Protein AF-A0A3M6TKM3-F1 (afdb_monomer_lite)

pLDDT: mean 79.67, std 8.28, range [56.16, 90.06]

Organism: Pocillopora damicornis (NCBI:txid46731)

Sequence (73 aa):
ITDETLDHLQICCASTEKLDMSWLGPYDAVTRHGISRFLRKCGSNLVCLRLSCCQFVDGEVIKTISKFCPNLE

Radius of gyration: 10.95 Å; chains: 1; bounding box: 27×23×25 Å

InterPro domains:
  IPR032675 Leucine-rich repeat domain superfamily [G3DSA:3.80.10.10] (1-73)

Structure (mmCIF, N/CA/C/O backbone):
data_AF-A0A3M6TKM3-F1
#
_entry.id   AF-A0A3M6TKM3-F1
#
loop_
_atom_site.group_PDB
_atom_site.id
_atom_site.type_symbol
_atom_site.label_atom_id
_atom_site.label_alt_id
_atom_site.label_comp_id
_atom_site.label_asym_id
_atom_site.label_entity_id
_atom_site.label_seq_id
_atom_site.pdbx_PDB_ins_code
_atom_site.Cartn_x
_atom_site.Cartn_y
_atom_site.Cartn_z
_atom_site.occupancy
_atom_site.B_iso_or_equiv
_atom_site.auth_seq_id
_atom_site.auth_comp_id
_atom_site.auth_asym_id
_atom_site.auth_atom_id
_atom_site.pdbx_PDB_model_num
ATOM 1 N N . ILE A 1 1 ? 5.491 8.455 -7.043 1.00 70.88 1 ILE A N 1
ATOM 2 C CA . ILE A 1 1 ? 5.530 7.886 -5.674 1.00 70.88 1 ILE A CA 1
ATOM 3 C C . ILE A 1 1 ? 6.348 6.614 -5.759 1.00 70.88 1 ILE A C 1
ATOM 5 O O . ILE A 1 1 ? 6.090 5.832 -6.665 1.00 70.88 1 ILE A O 1
ATOM 9 N N . THR A 1 2 ? 7.359 6.487 -4.906 1.00 79.31 2 THR A N 1
ATOM 10 C CA . THR A 1 2 ? 8.250 5.328 -4.776 1.00 79.31 2 THR A CA 1
ATOM 11 C C . THR A 1 2 ? 8.055 4.653 -3.415 1.00 79.31 2 THR A C 1
ATOM 13 O O . THR A 1 2 ? 7.433 5.238 -2.524 1.00 79.31 2 THR A O 1
ATOM 16 N N . ASP A 1 3 ? 8.625 3.462 -3.220 1.00 82.50 3 ASP A N 1
ATOM 17 C CA . ASP A 1 3 ? 8.655 2.784 -1.909 1.00 82.50 3 ASP A CA 1
ATOM 18 C C . ASP A 1 3 ? 9.241 3.667 -0.793 1.00 82.50 3 ASP A C 1
ATOM 20 O O . ASP A 1 3 ? 8.733 3.686 0.325 1.00 82.50 3 ASP A O 1
ATOM 24 N N . GLU A 1 4 ? 10.256 4.473 -1.104 1.00 83.44 4 GLU A N 1
ATOM 25 C CA . GLU A 1 4 ? 10.842 5.423 -0.155 1.00 83.44 4 GLU A CA 1
ATOM 26 C C . GLU A 1 4 ? 9.853 6.537 0.219 1.00 83.44 4 GLU A C 1
ATOM 28 O O . GLU A 1 4 ? 9.720 6.906 1.385 1.00 83.44 4 GLU A O 1
ATOM 33 N N . THR A 1 5 ? 9.065 7.025 -0.748 1.00 81.69 5 THR A N 1
ATOM 34 C CA . THR A 1 5 ? 8.014 8.005 -0.438 1.00 81.69 5 THR A CA 1
ATOM 35 C C . THR A 1 5 ? 6.917 7.384 0.426 1.00 81.69 5 THR A C 1
ATOM 37 O O . THR A 1 5 ? 6.426 8.052 1.331 1.00 81.69 5 THR A O 1
ATOM 40 N N . LEU A 1 6 ? 6.558 6.113 0.204 1.00 81.81 6 LEU A N 1
ATOM 41 C CA . LEU A 1 6 ? 5.629 5.385 1.079 1.00 81.81 6 LEU A CA 1
ATOM 42 C C . LEU A 1 6 ? 6.176 5.249 2.496 1.00 81.81 6 LEU A C 1
ATOM 44 O O . LEU A 1 6 ? 5.423 5.374 3.461 1.00 81.81 6 LEU A O 1
ATOM 48 N N . ASP A 1 7 ? 7.484 5.060 2.628 1.00 83.12 7 ASP A N 1
ATOM 49 C CA . ASP A 1 7 ? 8.128 4.952 3.925 1.00 83.12 7 ASP A CA 1
ATOM 50 C C . ASP A 1 7 ? 8.099 6.247 4.732 1.00 83.12 7 ASP A C 1
ATOM 52 O O . ASP A 1 7 ? 7.974 6.197 5.957 1.00 83.12 7 ASP A O 1
ATOM 56 N N . HIS A 1 8 ? 8.164 7.394 4.063 1.00 82.69 8 HIS A N 1
ATOM 57 C CA . HIS A 1 8 ? 7.953 8.689 4.701 1.00 82.69 8 HIS A CA 1
ATOM 58 C C . HIS A 1 8 ? 6.469 8.952 4.974 1.00 82.69 8 HIS A C 1
ATOM 60 O O . HIS A 1 8 ? 6.109 9.415 6.058 1.00 82.69 8 HIS A O 1
ATOM 66 N N . LEU A 1 9 ? 5.592 8.603 4.028 1.00 77.50 9 LEU A N 1
ATOM 67 C CA . LEU A 1 9 ? 4.150 8.778 4.182 1.00 77.50 9 LEU A CA 1
ATOM 68 C C . LEU A 1 9 ? 3.601 7.934 5.328 1.00 77.50 9 LEU A C 1
ATOM 70 O O . LEU A 1 9 ? 2.779 8.439 6.072 1.00 77.50 9 LEU A O 1
ATOM 74 N N . GLN A 1 10 ? 4.079 6.709 5.565 1.00 78.50 10 GLN A N 1
ATOM 75 C CA . GLN A 1 10 ? 3.565 5.875 6.663 1.00 78.50 10 GLN A CA 1
ATOM 76 C C . GLN A 1 10 ? 3.788 6.496 8.058 1.00 78.50 10 GLN A C 1
ATOM 78 O O . GLN A 1 10 ? 3.098 6.140 9.009 1.00 78.50 10 GLN A O 1
ATOM 83 N N . ILE A 1 11 ? 4.766 7.401 8.193 1.00 77.44 11 ILE A N 1
ATOM 84 C CA . ILE A 1 11 ? 5.070 8.105 9.447 1.00 77.44 11 ILE A CA 1
ATOM 85 C C . ILE A 1 11 ? 4.105 9.283 9.635 1.00 77.44 11 ILE A C 1
ATOM 87 O O . ILE A 1 11 ? 3.627 9.520 10.741 1.00 77.44 11 ILE A O 1
ATOM 91 N N . CYS A 1 12 ? 3.790 9.997 8.553 1.00 72.12 12 CYS A N 1
ATOM 92 C CA . CYS A 1 12 ? 2.943 11.192 8.584 1.00 72.12 12 CYS A CA 1
ATOM 93 C C . CYS A 1 12 ? 1.442 10.878 8.436 1.00 72.12 12 CYS A C 1
ATOM 95 O O . CYS A 1 12 ? 0.598 11.578 8.986 1.00 72.12 12 CYS A O 1
ATOM 97 N N . CYS A 1 13 ? 1.105 9.819 7.704 1.00 66.12 13 CYS A N 1
ATOM 98 C CA . CYS A 1 13 ? -0.247 9.396 7.334 1.00 66.12 13 CYS A CA 1
ATOM 99 C C . CYS A 1 13 ? -0.823 8.351 8.298 1.00 66.12 13 CYS A C 1
ATOM 101 O O . CYS A 1 13 ? -1.695 7.569 7.922 1.00 66.12 13 CYS A O 1
ATOM 103 N N . ALA A 1 14 ? -0.356 8.323 9.551 1.00 65.38 14 ALA A N 1
ATOM 104 C CA . ALA A 1 14 ? -0.866 7.403 10.568 1.00 65.38 14 ALA A CA 1
ATOM 105 C C . ALA A 1 14 ? -2.383 7.555 10.796 1.00 65.38 14 ALA A C 1
ATOM 107 O O . ALA A 1 14 ? -3.029 6.596 11.198 1.00 65.38 14 ALA A O 1
ATOM 108 N N . SER A 1 15 ? -2.958 8.721 10.490 1.00 67.50 15 SER A N 1
ATOM 109 C CA . SER A 1 15 ? -4.384 9.038 10.674 1.00 67.50 15 SER A CA 1
ATOM 110 C C . SER A 1 15 ? -5.166 9.150 9.360 1.00 67.50 15 SER A C 1
ATOM 112 O O . SER A 1 15 ? -6.266 9.693 9.343 1.00 67.50 15 SER A O 1
ATOM 114 N N . THR A 1 16 ? -4.588 8.739 8.230 1.00 74.69 16 THR A N 1
ATOM 115 C CA . THR A 1 16 ? -5.229 8.929 6.925 1.00 74.69 16 THR A CA 1
ATOM 116 C C . THR A 1 16 ? -6.333 7.899 6.712 1.00 74.69 16 THR A C 1
ATOM 118 O O . THR A 1 16 ? -6.057 6.712 6.587 1.00 74.69 16 THR A O 1
ATOM 121 N N . GLU A 1 17 ? -7.576 8.371 6.617 1.00 79.38 17 GLU A N 1
ATOM 122 C CA . GLU A 1 17 ? -8.752 7.524 6.369 1.00 79.38 17 GLU A CA 1
ATOM 123 C C . GLU A 1 17 ? -8.976 7.224 4.887 1.00 79.38 17 GLU A C 1
ATOM 125 O O . GLU A 1 17 ? -9.485 6.166 4.521 1.00 79.38 17 GLU A O 1
ATOM 130 N N . LYS A 1 18 ? -8.609 8.160 4.010 1.00 80.75 18 LYS A N 1
ATOM 131 C CA . LYS A 1 18 ? -8.840 8.050 2.569 1.00 80.75 18 LYS A CA 1
ATOM 132 C C . LYS A 1 18 ? -7.524 8.172 1.836 1.00 80.75 18 LYS A C 1
ATOM 134 O O . LYS A 1 18 ? -6.867 9.209 1.907 1.00 80.75 18 LYS A O 1
ATOM 139 N N . LEU A 1 19 ? -7.166 7.121 1.115 1.00 79.00 19 LEU A N 1
ATOM 140 C CA . LEU A 1 19 ? -5.948 7.066 0.334 1.00 79.00 19 LEU A CA 1
ATOM 141 C C . LEU A 1 19 ? -6.283 6.777 -1.126 1.00 79.00 19 LEU A C 1
ATOM 143 O O . LEU A 1 19 ? -6.727 5.685 -1.485 1.00 79.00 19 LEU A O 1
ATOM 147 N N . ASP A 1 20 ? -6.053 7.781 -1.966 1.00 73.62 20 ASP A N 1
ATOM 148 C CA . ASP A 1 20 ? -6.155 7.648 -3.411 1.00 73.62 20 ASP A CA 1
ATOM 149 C C . ASP A 1 20 ? -4.762 7.508 -4.012 1.00 73.62 20 ASP A C 1
ATOM 151 O O . ASP A 1 20 ? -3.938 8.419 -3.949 1.00 73.62 20 ASP A O 1
ATOM 155 N N . MET A 1 21 ? -4.501 6.328 -4.556 1.00 69.88 21 MET A N 1
ATOM 156 C CA . MET A 1 21 ? -3.231 5.937 -5.157 1.00 69.88 21 MET A CA 1
ATOM 157 C C . MET A 1 21 ? -3.480 5.523 -6.614 1.00 69.88 21 MET A C 1
ATOM 159 O O . MET A 1 21 ? -2.855 4.605 -7.145 1.00 69.88 21 MET A O 1
ATOM 163 N N . SER A 1 22 ? -4.437 6.179 -7.273 1.00 65.75 22 SER A N 1
ATOM 164 C CA . SER A 1 22 ? -4.664 6.016 -8.705 1.00 65.75 22 SER A CA 1
ATOM 165 C C . SER A 1 22 ? -3.424 6.491 -9.470 1.00 65.75 22 SER A C 1
ATOM 167 O O . SER A 1 22 ? -2.948 7.598 -9.232 1.00 65.75 22 SER A O 1
ATOM 169 N N . TRP A 1 23 ? -2.910 5.662 -10.387 1.00 60.38 23 TRP A N 1
ATOM 170 C CA . TRP A 1 23 ? -1.694 5.911 -11.188 1.00 60.38 23 TRP A CA 1
ATOM 171 C C . TRP A 1 23 ? -0.356 5.821 -10.440 1.00 60.38 23 TRP A C 1
ATOM 173 O O . TRP A 1 23 ? 0.636 6.447 -10.830 1.00 60.38 23 TRP A O 1
ATOM 183 N N . LEU A 1 24 ? -0.275 5.002 -9.392 1.00 64.56 24 LEU A N 1
ATOM 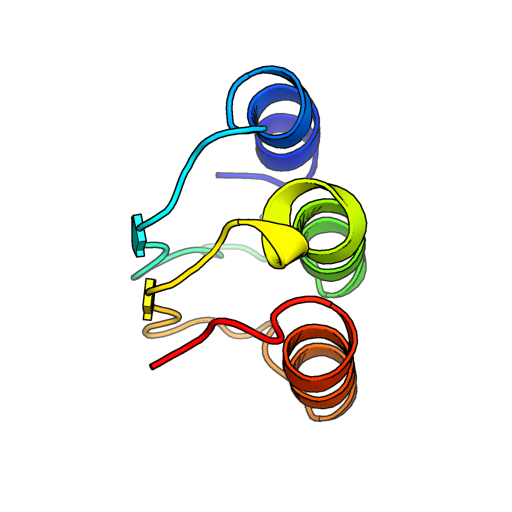184 C CA . LEU A 1 24 ? 1.031 4.660 -8.837 1.00 64.56 24 LEU A CA 1
ATOM 185 C C . LEU A 1 24 ? 1.727 3.571 -9.641 1.00 64.56 24 LEU A C 1
ATOM 187 O O . LEU A 1 24 ? 1.119 2.583 -10.041 1.00 64.56 24 LEU A O 1
ATOM 191 N N . GLY A 1 25 ? 3.036 3.742 -9.813 1.00 56.16 25 GLY A N 1
ATOM 192 C CA . GLY A 1 25 ? 3.890 2.766 -10.476 1.00 56.16 25 GLY A CA 1
ATOM 193 C C . GLY A 1 25 ? 4.152 2.959 -11.975 1.00 56.16 25 GLY A C 1
ATOM 194 O O . GLY A 1 25 ? 4.349 1.942 -12.639 1.00 56.16 25 GLY A O 1
ATOM 195 N N . PRO A 1 26 ? 4.254 4.180 -12.550 1.00 61.88 26 PRO A N 1
ATOM 196 C CA . PRO A 1 26 ? 5.087 4.291 -13.740 1.00 61.88 26 PRO A CA 1
ATOM 197 C C . PRO A 1 26 ? 6.500 3.799 -13.372 1.00 61.88 26 PRO A C 1
ATOM 199 O O . PRO A 1 26 ? 7.071 4.260 -12.382 1.00 61.88 26 PRO A O 1
ATOM 202 N N . TYR A 1 27 ? 7.038 2.860 -14.156 1.00 65.00 27 TYR A N 1
ATOM 203 C CA . TYR A 1 27 ? 8.408 2.331 -14.039 1.00 65.00 27 TYR A CA 1
ATOM 204 C C . TYR A 1 27 ? 8.740 1.545 -12.752 1.00 65.00 27 TYR A C 1
ATOM 206 O O . TYR A 1 27 ? 9.827 1.722 -12.211 1.00 65.00 27 TYR A O 1
ATOM 214 N N . ASP A 1 28 ? 7.839 0.699 -12.233 1.00 67.56 28 ASP A N 1
ATOM 215 C CA . ASP A 1 28 ? 8.104 -0.132 -11.031 1.00 67.56 28 ASP A CA 1
ATOM 216 C C . ASP A 1 28 ? 8.473 0.667 -9.761 1.00 67.56 28 ASP A C 1
ATOM 218 O O . ASP A 1 28 ? 9.046 0.146 -8.807 1.00 67.56 28 ASP A O 1
ATOM 222 N N . ALA A 1 29 ? 8.112 1.953 -9.711 1.00 75.12 29 ALA A N 1
ATOM 223 C CA . ALA A 1 29 ? 8.449 2.833 -8.594 1.00 75.12 29 ALA A CA 1
ATOM 224 C C . ALA A 1 29 ? 7.909 2.337 -7.236 1.00 75.12 29 ALA A C 1
ATOM 226 O O . ALA A 1 29 ? 8.547 2.552 -6.203 1.00 75.12 29 ALA A O 1
ATOM 227 N N . VAL A 1 30 ? 6.739 1.688 -7.240 1.00 80.44 30 VAL A N 1
ATOM 228 C CA . VAL A 1 30 ? 6.121 1.080 -6.054 1.00 80.44 30 VAL A CA 1
ATOM 229 C C . VAL A 1 30 ? 6.100 -0.427 -6.219 1.00 80.44 30 VAL A C 1
ATOM 231 O O . VAL A 1 30 ? 5.516 -0.939 -7.175 1.00 80.44 30 VAL A O 1
ATOM 234 N N . THR A 1 31 ? 6.681 -1.133 -5.256 1.00 84.00 31 THR A N 1
ATOM 235 C CA . THR A 1 31 ? 6.692 -2.593 -5.245 1.00 84.00 31 THR A CA 1
ATOM 236 C C . THR A 1 31 ? 5.588 -3.150 -4.354 1.00 84.00 31 THR A C 1
ATOM 238 O O . THR A 1 31 ? 5.103 -2.512 -3.413 1.00 84.00 31 THR A O 1
ATOM 241 N N . ARG A 1 32 ? 5.247 -4.424 -4.581 1.00 84.69 32 ARG A N 1
ATOM 242 C CA . ARG A 1 32 ? 4.369 -5.200 -3.687 1.00 84.69 32 ARG A CA 1
ATOM 243 C C . ARG A 1 32 ? 4.829 -5.167 -2.224 1.00 84.69 32 ARG A C 1
ATOM 245 O O . ARG A 1 32 ? 4.007 -5.238 -1.311 1.00 84.69 32 ARG A O 1
ATOM 252 N N . HIS A 1 33 ? 6.139 -5.065 -1.986 1.00 85.38 33 HIS A N 1
ATOM 253 C CA . HIS A 1 33 ? 6.698 -5.068 -0.640 1.00 85.38 33 HIS A CA 1
ATOM 254 C C . HIS A 1 33 ? 6.524 -3.705 0.033 1.00 85.38 33 HIS A C 1
ATOM 256 O O . HIS A 1 33 ? 6.077 -3.651 1.181 1.00 85.38 33 HIS A O 1
ATOM 262 N N . GLY A 1 34 ? 6.792 -2.617 -0.697 1.00 86.75 34 GLY A N 1
ATOM 263 C CA . GLY A 1 34 ? 6.593 -1.252 -0.212 1.00 86.75 34 GLY A CA 1
ATOM 264 C C . GLY A 1 34 ? 5.142 -0.979 0.168 1.00 86.75 34 GLY A C 1
ATOM 265 O O . GLY A 1 34 ? 4.867 -0.556 1.293 1.00 86.75 34 GLY A O 1
ATOM 266 N N . ILE A 1 35 ? 4.191 -1.329 -0.707 1.00 84.94 35 ILE A N 1
ATOM 267 C CA . ILE A 1 35 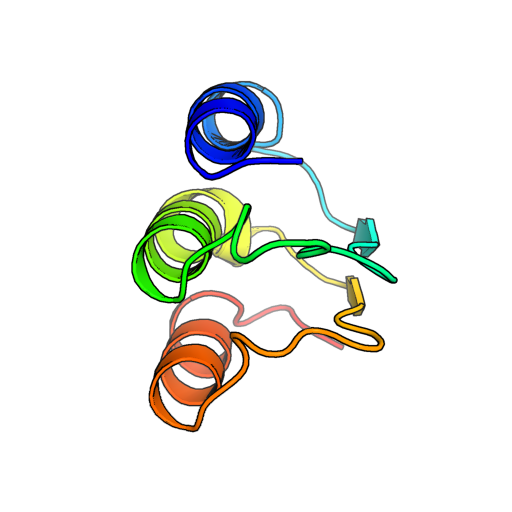? 2.767 -1.137 -0.398 1.00 84.94 35 ILE A CA 1
ATOM 268 C C . ILE A 1 35 ? 2.308 -2.008 0.778 1.00 84.94 35 ILE A C 1
ATOM 270 O O . ILE A 1 35 ? 1.589 -1.534 1.653 1.00 84.94 35 ILE A O 1
ATOM 274 N N . SER A 1 36 ? 2.767 -3.260 0.865 1.00 88.31 36 SER A N 1
ATOM 275 C CA . SER A 1 36 ? 2.395 -4.153 1.970 1.00 88.31 36 SER A CA 1
ATOM 276 C C . SER A 1 36 ? 2.912 -3.653 3.318 1.00 88.31 36 SER A C 1
ATOM 278 O O . SER A 1 36 ? 2.233 -3.777 4.341 1.00 88.31 36 SER A O 1
ATOM 280 N N . ARG A 1 37 ? 4.118 -3.073 3.334 1.00 88.31 37 ARG A N 1
ATOM 281 C CA . ARG A 1 37 ? 4.696 -2.447 4.524 1.00 88.31 37 ARG A CA 1
ATOM 282 C C . ARG A 1 37 ? 3.903 -1.208 4.936 1.00 88.31 37 ARG A C 1
ATOM 284 O O . ARG A 1 37 ? 3.557 -1.092 6.111 1.00 88.31 37 ARG A O 1
ATOM 291 N N . PHE A 1 38 ? 3.551 -0.359 3.974 1.00 86.69 38 PHE A N 1
ATOM 292 C CA . PHE A 1 38 ? 2.710 0.814 4.201 1.00 86.69 38 PHE A CA 1
ATOM 293 C C . PHE A 1 38 ? 1.337 0.430 4.786 1.00 86.69 38 PHE A C 1
ATOM 295 O O . PHE A 1 38 ? 0.941 0.938 5.836 1.00 86.69 38 PHE A O 1
ATOM 302 N N . LEU A 1 39 ? 0.638 -0.536 4.177 1.00 87.19 39 LEU A N 1
ATOM 303 C CA . LEU A 1 39 ? -0.682 -0.997 4.628 1.00 87.19 39 LEU A CA 1
ATOM 304 C C . LEU A 1 39 ? -0.647 -1.598 6.035 1.00 87.19 39 LEU A C 1
ATOM 306 O O . LEU A 1 39 ? -1.591 -1.440 6.797 1.00 87.19 39 LEU A O 1
ATOM 310 N N . ARG A 1 40 ? 0.453 -2.238 6.436 1.00 88.19 40 ARG A N 1
ATOM 311 C CA . ARG A 1 40 ? 0.606 -2.748 7.806 1.00 88.19 40 ARG A CA 1
A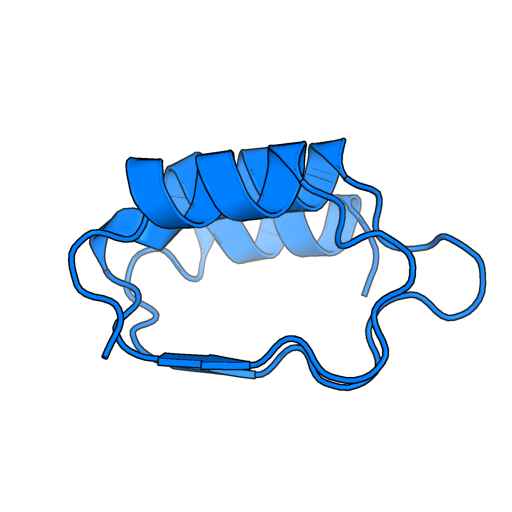TOM 312 C C . ARG A 1 40 ? 0.625 -1.637 8.860 1.00 88.19 40 ARG A C 1
ATOM 314 O O . ARG A 1 40 ? 0.280 -1.895 10.009 1.00 88.19 40 ARG A O 1
ATOM 321 N N . LYS A 1 41 ? 1.075 -0.435 8.493 1.00 86.38 41 LYS A N 1
ATOM 322 C CA . LYS A 1 41 ? 1.190 0.720 9.393 1.00 86.38 41 LYS A CA 1
ATOM 323 C C . LYS A 1 41 ? -0.048 1.611 9.355 1.00 86.38 41 LYS A C 1
ATOM 325 O O . LYS A 1 41 ? -0.530 1.994 10.413 1.00 86.38 41 LYS A O 1
ATOM 330 N N . CYS A 1 42 ? -0.550 1.917 8.162 1.00 85.19 42 CYS A N 1
ATOM 331 C CA . CYS A 1 42 ? -1.662 2.852 7.965 1.00 85.19 42 CYS A CA 1
ATOM 332 C C . CYS A 1 42 ? -3.023 2.165 7.783 1.00 85.19 42 CYS A C 1
ATOM 334 O O . CYS A 1 42 ? -4.054 2.815 7.918 1.00 85.19 42 CYS A O 1
ATOM 336 N N . GLY A 1 43 ? -3.048 0.861 7.493 1.00 82.81 43 GLY A N 1
ATOM 337 C CA . GLY A 1 43 ? -4.262 0.133 7.121 1.00 82.81 43 GLY A CA 1
ATOM 338 C C . GLY A 1 43 ? -5.357 0.145 8.175 1.00 82.81 43 GLY A C 1
ATOM 339 O O . GLY A 1 43 ? -6.529 0.216 7.823 1.00 82.81 43 GLY A O 1
ATOM 340 N N . SER A 1 44 ? -5.002 0.157 9.462 1.00 85.12 44 SER A N 1
ATOM 341 C CA . SER A 1 44 ? -5.989 0.104 10.544 1.00 85.12 44 SER A CA 1
ATOM 342 C C . SER A 1 44 ? -6.958 1.283 10.533 1.00 85.12 44 SER A C 1
ATOM 344 O O . SER A 1 44 ? -8.073 1.144 11.018 1.00 85.12 44 SER A O 1
ATOM 346 N N . ASN A 1 45 ? -6.544 2.424 9.981 1.00 83.50 45 ASN A N 1
ATOM 347 C CA . ASN A 1 45 ? -7.350 3.641 9.941 1.00 83.50 45 ASN A CA 1
ATOM 348 C C . ASN A 1 45 ? -7.919 3.920 8.544 1.00 83.50 45 ASN A C 1
ATOM 350 O O . ASN A 1 45 ? -8.703 4.850 8.396 1.00 83.50 45 ASN A O 1
ATOM 354 N N . LEU A 1 46 ? -7.552 3.126 7.529 1.00 85.12 46 LEU A N 1
ATOM 355 C CA . LEU A 1 46 ? -8.046 3.304 6.168 1.00 85.12 46 LEU A CA 1
ATOM 356 C C . LEU A 1 46 ? -9.498 2.837 6.049 1.00 85.12 46 LEU A C 1
ATOM 358 O O . LEU A 1 46 ? -9.813 1.678 6.310 1.00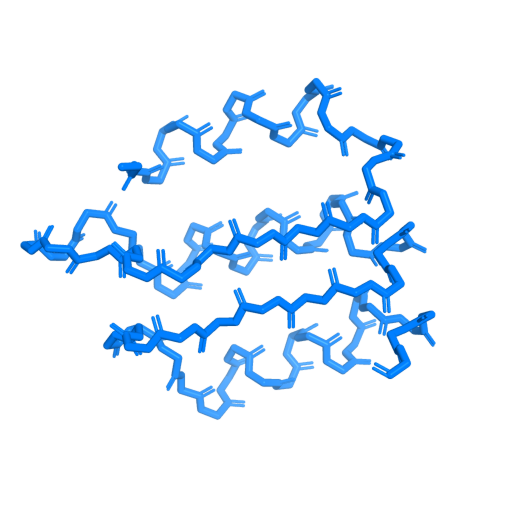 85.12 46 LEU A O 1
ATOM 362 N N . VAL A 1 47 ? -10.342 3.754 5.583 1.00 85.56 47 VAL A N 1
ATOM 363 C CA . VAL A 1 47 ? -11.755 3.550 5.245 1.00 85.56 47 VAL A CA 1
ATOM 364 C C . VAL A 1 47 ? -11.944 3.485 3.732 1.00 85.56 47 VAL A C 1
ATOM 366 O O . VAL A 1 47 ? -12.766 2.729 3.235 1.00 85.56 47 VAL A O 1
ATOM 369 N N . CYS A 1 48 ? -11.140 4.228 2.968 1.00 83.88 48 CYS A N 1
ATOM 370 C CA . CYS A 1 48 ? -11.196 4.217 1.509 1.00 83.88 48 CYS A CA 1
ATOM 371 C C . CYS A 1 48 ? -9.795 4.060 0.913 1.00 83.88 48 CYS A C 1
ATOM 373 O O . CYS A 1 48 ? -8.903 4.865 1.187 1.00 83.88 48 CYS A O 1
ATOM 375 N N . LEU A 1 49 ? -9.617 3.049 0.063 1.00 85.25 49 LEU A N 1
ATOM 376 C CA . LEU A 1 49 ? -8.367 2.754 -0.633 1.00 85.25 49 LEU A CA 1
ATOM 377 C C . LEU A 1 49 ? -8.658 2.622 -2.124 1.00 85.25 49 LEU A C 1
ATOM 379 O O . LEU A 1 49 ? -9.300 1.665 -2.556 1.00 85.25 49 LEU A O 1
ATOM 383 N N . ARG A 1 50 ? -8.161 3.567 -2.925 1.00 82.50 50 ARG A N 1
ATOM 384 C CA . ARG A 1 50 ? -8.254 3.490 -4.388 1.00 82.50 50 ARG A CA 1
ATOM 385 C C . ARG A 1 50 ? -6.910 3.117 -4.992 1.00 82.50 50 ARG A C 1
ATOM 387 O O . ARG A 1 50 ? -5.944 3.866 -4.889 1.00 82.50 50 ARG A O 1
ATOM 394 N N . LEU A 1 51 ? -6.880 1.958 -5.645 1.00 76.31 51 LEU A N 1
ATOM 395 C CA . LEU A 1 51 ? -5.730 1.412 -6.364 1.00 76.31 51 LEU A CA 1
ATOM 396 C C . LEU A 1 51 ? -6.098 1.271 -7.845 1.00 76.31 51 LEU A C 1
ATOM 398 O O . LEU A 1 51 ? -6.447 0.189 -8.311 1.00 76.31 51 LEU A O 1
ATOM 402 N N . SER A 1 52 ? -6.068 2.376 -8.588 1.00 72.56 52 SER A N 1
ATOM 403 C CA . SER A 1 52 ? -6.364 2.359 -10.029 1.00 72.56 52 SER A CA 1
ATOM 404 C C . SER A 1 52 ? -5.071 2.219 -10.838 1.00 72.56 52 SER A C 1
ATOM 406 O O . SER A 1 52 ? -4.110 2.947 -10.586 1.00 72.56 52 SER A O 1
ATOM 408 N N . CYS A 1 53 ? -5.055 1.327 -11.836 1.00 65.50 53 CYS A N 1
ATOM 409 C CA . CYS A 1 53 ? -3.938 1.130 -12.779 1.00 65.50 53 CYS A CA 1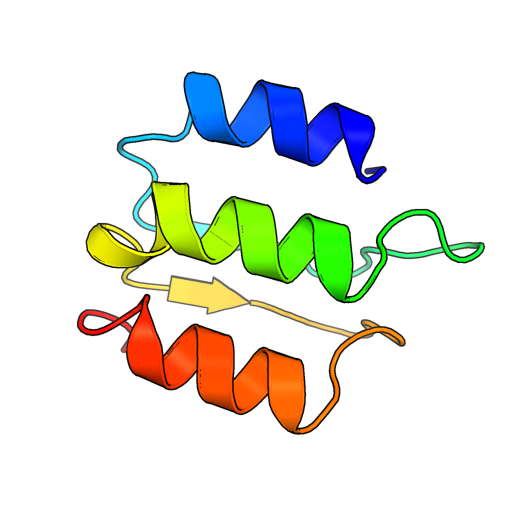
ATOM 410 C C . CYS A 1 53 ? -2.576 0.796 -12.131 1.00 65.50 53 CYS A C 1
ATOM 412 O O . CYS A 1 53 ? -1.535 1.233 -12.614 1.00 65.50 53 CYS A O 1
ATOM 414 N N . CYS A 1 54 ? -2.570 0.014 -11.050 1.00 72.94 54 CYS A N 1
ATOM 415 C CA . CYS A 1 54 ? -1.350 -0.398 -10.352 1.00 72.94 54 CYS A CA 1
ATOM 416 C C . CYS A 1 54 ? -0.896 -1.794 -10.816 1.00 72.94 54 CYS A C 1
ATOM 418 O O . CYS A 1 54 ? -1.620 -2.767 -10.619 1.00 72.94 54 CYS A O 1
ATOM 420 N N . GLN A 1 55 ? 0.308 -1.919 -11.387 1.00 74.25 55 GLN A N 1
ATOM 421 C CA . GLN A 1 55 ? 0.849 -3.219 -11.835 1.00 74.25 55 GLN A CA 1
ATOM 422 C C . GLN A 1 55 ? 1.317 -4.123 -10.681 1.00 74.25 55 GLN A C 1
ATOM 424 O O . GLN A 1 55 ? 1.443 -5.331 -10.850 1.00 74.25 55 GLN A O 1
ATOM 429 N N . PHE A 1 56 ? 1.541 -3.551 -9.495 1.00 78.38 56 PHE A N 1
ATOM 430 C CA . PHE A 1 56 ? 2.011 -4.266 -8.306 1.00 78.38 56 PHE A CA 1
ATOM 431 C C . PHE A 1 56 ? 0.893 -4.953 -7.503 1.00 78.38 56 PHE A C 1
ATOM 433 O O . PHE A 1 56 ? 1.187 -5.615 -6.508 1.00 78.38 56 PHE A O 1
ATOM 440 N N . VAL A 1 57 ? -0.382 -4.758 -7.868 1.00 81.25 57 VAL A N 1
ATOM 441 C CA . VAL A 1 57 ? -1.519 -5.333 -7.135 1.00 81.25 57 VAL A CA 1
ATOM 442 C C . VAL A 1 57 ? -1.705 -6.785 -7.563 1.00 81.25 57 VAL A C 1
ATOM 444 O O . VAL A 1 57 ? -2.271 -7.073 -8.615 1.00 81.25 57 VAL A O 1
ATOM 447 N N . ASP A 1 58 ? -1.220 -7.699 -6.726 1.00 83.50 58 ASP A N 1
ATOM 448 C CA . ASP A 1 58 ? -1.381 -9.144 -6.869 1.00 83.50 58 ASP A CA 1
ATOM 449 C C . ASP A 1 58 ? -2.254 -9.733 -5.739 1.00 83.50 58 ASP A C 1
ATOM 451 O O . ASP A 1 58 ? -2.742 -9.030 -4.848 1.00 83.50 58 ASP A O 1
ATOM 455 N N . GLY A 1 59 ? -2.467 -11.052 -5.765 1.00 85.19 59 GLY A N 1
ATOM 456 C CA . GLY A 1 59 ? -3.261 -11.739 -4.742 1.00 85.19 59 GLY A CA 1
ATOM 457 C C . GLY A 1 59 ? -2.687 -11.632 -3.321 1.00 85.19 59 GLY A C 1
ATOM 458 O O . GLY A 1 59 ? -3.448 -11.684 -2.354 1.00 85.19 59 GLY A O 1
ATOM 459 N N . GLU A 1 60 ? -1.374 -11.449 -3.164 1.00 86.19 60 GLU A N 1
ATOM 460 C CA . GLU A 1 60 ? -0.737 -11.263 -1.854 1.00 86.19 60 GLU A CA 1
ATOM 461 C C . GLU A 1 60 ? -0.975 -9.849 -1.310 1.00 86.19 60 GLU A C 1
ATOM 463 O O . GLU A 1 60 ? -1.267 -9.679 -0.120 1.00 86.19 60 GLU A O 1
ATOM 468 N N . VAL A 1 61 ? -0.945 -8.832 -2.177 1.00 86.19 61 VAL A N 1
ATOM 469 C CA . VAL A 1 61 ? -1.338 -7.462 -1.814 1.00 86.19 61 VAL A CA 1
ATOM 470 C C . VAL A 1 61 ? -2.806 -7.427 -1.389 1.00 86.19 61 VAL A C 1
ATOM 472 O O . VAL A 1 61 ? -3.112 -6.855 -0.345 1.00 86.19 61 VAL A O 1
ATOM 475 N N . ILE A 1 62 ? -3.710 -8.105 -2.104 1.00 87.69 62 ILE A N 1
ATOM 476 C CA . ILE A 1 62 ? -5.134 -8.173 -1.724 1.00 87.69 62 ILE A CA 1
ATOM 477 C C . ILE A 1 62 ? -5.332 -8.856 -0.363 1.00 87.69 62 ILE A C 1
ATOM 479 O O . ILE A 1 62 ? -6.062 -8.335 0.484 1.00 87.69 62 ILE A O 1
ATOM 483 N N . LYS A 1 63 ? -4.646 -9.977 -0.094 1.00 89.38 63 LYS A N 1
ATOM 484 C CA . LYS A 1 63 ? -4.667 -10.607 1.242 1.00 89.38 63 LYS A CA 1
ATOM 485 C C . LYS A 1 63 ? -4.171 -9.653 2.326 1.00 89.38 63 LYS A C 1
ATOM 487 O O . LYS A 1 63 ? -4.718 -9.623 3.426 1.00 89.38 63 LYS A O 1
ATOM 492 N N . THR A 1 64 ? -3.131 -8.882 2.024 1.00 89.69 64 THR A N 1
ATOM 493 C CA . THR A 1 64 ? -2.565 -7.895 2.948 1.00 89.69 64 THR A CA 1
ATOM 494 C C . THR A 1 64 ? -3.565 -6.776 3.232 1.00 89.69 64 THR A C 1
ATOM 496 O O . THR A 1 64 ? -3.766 -6.439 4.396 1.00 89.69 64 THR A O 1
ATOM 499 N N . ILE A 1 65 ? -4.252 -6.262 2.208 1.00 88.19 65 ILE A N 1
ATOM 500 C CA . ILE A 1 65 ? -5.333 -5.280 2.370 1.00 88.19 65 ILE A CA 1
ATOM 501 C C . ILE A 1 65 ? -6.419 -5.851 3.285 1.00 88.19 65 ILE A C 1
ATOM 503 O O . ILE A 1 65 ? -6.716 -5.248 4.308 1.00 88.19 65 ILE A O 1
ATOM 507 N N . SER A 1 66 ? -6.928 -7.050 2.993 1.00 87.94 66 SER A N 1
ATOM 508 C CA . SER A 1 66 ? -7.965 -7.697 3.811 1.00 87.94 66 SER A CA 1
ATOM 509 C C . SER A 1 66 ? -7.533 -7.922 5.266 1.00 87.94 66 SER A C 1
ATOM 511 O O . SER A 1 66 ? -8.350 -7.832 6.178 1.00 87.94 66 SER A 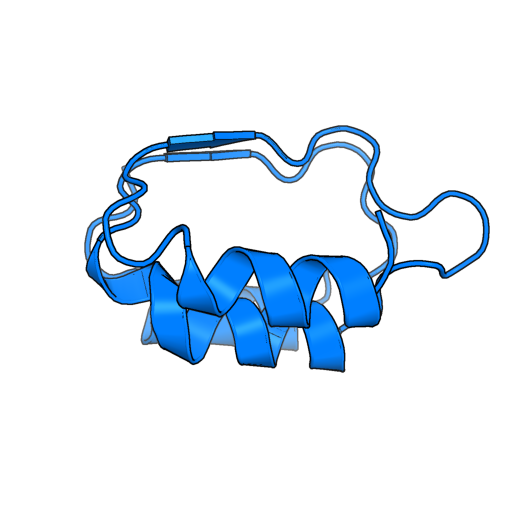O 1
ATOM 513 N N . LYS A 1 67 ? -6.244 -8.187 5.505 1.00 90.06 67 LYS A N 1
ATOM 514 C CA . LYS A 1 67 ? -5.707 -8.430 6.848 1.00 90.06 67 LYS A CA 1
ATOM 515 C C . LYS A 1 67 ? -5.479 -7.156 7.661 1.00 90.06 67 LYS A C 1
ATOM 517 O O . LYS A 1 67 ? -5.644 -7.187 8.878 1.00 90.06 67 LYS A O 1
ATOM 522 N N . PHE A 1 68 ? -5.019 -6.080 7.025 1.00 88.62 68 PHE A N 1
ATOM 523 C CA . PHE A 1 68 ? -4.572 -4.869 7.724 1.00 88.62 68 PHE A CA 1
ATOM 524 C C . PHE A 1 68 ? -5.513 -3.676 7.572 1.00 88.62 68 PHE A C 1
ATOM 526 O O . PHE A 1 68 ? -5.361 -2.728 8.331 1.00 88.62 68 PHE A O 1
ATOM 533 N N . CYS A 1 69 ? -6.484 -3.731 6.658 1.00 89.50 69 CYS A N 1
ATOM 534 C CA . CYS A 1 69 ? -7.491 -2.690 6.436 1.00 89.50 69 CYS A CA 1
ATOM 535 C C . CYS A 1 69 ? -8.894 -3.212 6.796 1.00 89.50 69 CYS A C 1
ATOM 537 O O . CYS A 1 69 ? -9.702 -3.452 5.901 1.00 89.50 69 CYS A O 1
ATOM 539 N N . PRO A 1 70 ? -9.200 -3.438 8.089 1.00 87.44 70 PRO A N 1
ATOM 540 C CA . PRO A 1 70 ? -10.493 -3.983 8.511 1.00 87.44 70 PRO A CA 1
ATOM 541 C C . PRO A 1 70 ? -11.657 -2.998 8.340 1.00 87.44 70 PRO A C 1
ATOM 543 O O . PRO A 1 70 ? -12.805 -3.426 8.326 1.00 87.44 70 PRO A O 1
ATOM 546 N N . ASN A 1 71 ? -11.365 -1.699 8.231 1.00 85.75 71 ASN A N 1
ATOM 547 C CA . ASN A 1 71 ? -12.357 -0.626 8.155 1.00 85.75 71 ASN A CA 1
ATOM 548 C C . ASN A 1 71 ? -12.664 -0.191 6.714 1.00 85.75 71 ASN A C 1
ATOM 550 O O . ASN A 1 71 ? -13.324 0.824 6.521 1.00 85.75 71 ASN A O 1
ATOM 554 N N . LEU A 1 72 ? -12.156 -0.922 5.717 1.00 83.94 72 LEU A N 1
ATOM 555 C CA . LEU A 1 72 ? -12.299 -0.565 4.312 1.00 83.94 72 LEU A CA 1
ATOM 556 C C . LEU A 1 72 ? -13.744 -0.788 3.832 1.00 83.94 72 LEU A C 1
ATOM 558 O O . LEU A 1 72 ? -14.234 -1.917 3.906 1.00 83.94 72 LEU A O 1
ATOM 562 N N . GLU A 1 73 ? -14.391 0.275 3.344 1.00 71.56 73 GLU A N 1
ATOM 563 C CA . GLU A 1 73 ? -15.760 0.275 2.791 1.00 71.56 73 GLU A CA 1
ATOM 564 C C . GLU A 1 73 ? -15.807 0.067 1.270 1.00 71.56 73 GLU A C 1
ATOM 566 O O . GLU A 1 73 ? -14.923 0.595 0.549 1.00 71.56 73 GLU A O 1
#

Foldseek 3Di:
DALVVLVVCLVVLLQPQEDAPAPPDPPNRYALVSLLVSLQRNQCNHQYYHDHPDPRDDPVSVVSSVVRNVNHD

Secondary structure (DSSP, 8-state):
--HHHHHHHHHH-TT--EEE-TT--GGG-S-HHHHHHHHHHHGGG-SEEE--S-TT--HHHHHHHHHH-TT--